Protein AF-A0A1V4SW73-F1 (afdb_monomer_lite)

Foldseek 3Di:
DPPVVLVVLVVLLVVLVVVLVVLVVVVCCLPPDPVVVDPDDPPPPDPPPDPNPPPPVVVSVVSNVVSVVSNVVSVVVSCVVVVVPVLVVVLVVDDPLVLLCCCCPPVVDDLVVSCVVVVHDSVVSVVSVVVVVVD

Sequence (135 aa):
MDKQLVEEIKLRLETNRYELQQLDKKYLKAFAPEGYKSGTSYNDYDTIHGSRQEYRIEEFALKRERLIKAIKYDEKALFKRLNEIDLNKYLESLDTKECIDYLRNVEGFTYQRISEQLGISVRYIQRVCKKLKKS

Organism: NCBI:txid1121339

Structure (mmCIF, N/CA/C/O backbone):
data_AF-A0A1V4SW73-F1
#
_entry.id   AF-A0A1V4SW73-F1
#
loop_
_atom_site.group_PDB
_atom_site.id
_atom_site.type_symbol
_atom_site.label_atom_id
_atom_site.label_alt_id
_atom_site.label_comp_id
_atom_site.label_asym_id
_atom_site.label_entity_id
_atom_site.label_seq_id
_atom_site.pdbx_PDB_ins_code
_atom_site.Cartn_x
_atom_site.Cartn_y
_atom_site.Cartn_z
_atom_site.occupancy
_atom_site.B_iso_or_equiv
_atom_site.auth_seq_id
_atom_site.auth_comp_id
_atom_site.auth_asym_id
_atom_site.auth_atom_id
_atom_site.pdbx_PDB_model_num
ATOM 1 N N . MET A 1 1 ? -9.831 15.698 3.956 1.00 54.88 1 MET A N 1
ATOM 2 C CA . MET A 1 1 ? -9.083 14.925 2.943 1.00 54.88 1 MET A CA 1
ATOM 3 C C . MET A 1 1 ? -8.495 15.887 1.929 1.00 54.88 1 MET A C 1
ATOM 5 O O . MET A 1 1 ? -9.261 16.529 1.213 1.00 54.88 1 MET A O 1
ATOM 9 N N . ASP A 1 2 ? -7.169 15.991 1.872 1.00 66.12 2 ASP A N 1
ATOM 10 C CA . ASP A 1 2 ? -6.468 16.843 0.907 1.00 66.12 2 ASP A CA 1
ATOM 11 C C . ASP A 1 2 ? -6.569 16.236 -0.493 1.00 66.12 2 ASP A C 1
ATOM 13 O O . ASP A 1 2 ? -5.707 15.477 -0.937 1.00 66.12 2 ASP A O 1
ATOM 17 N N . LYS A 1 3 ? -7.665 16.553 -1.190 1.00 70.50 3 LYS A N 1
ATOM 18 C CA . LYS A 1 3 ? -7.939 16.101 -2.565 1.00 70.50 3 LYS A CA 1
ATOM 19 C C . LYS A 1 3 ? -6.761 16.375 -3.509 1.00 70.50 3 LYS A C 1
ATOM 21 O O . LYS A 1 3 ? -6.502 15.572 -4.395 1.00 70.50 3 LYS A O 1
ATOM 26 N N . GLN A 1 4 ? -6.029 17.465 -3.277 1.00 80.25 4 GLN A N 1
ATOM 27 C CA . GLN A 1 4 ? -4.842 17.849 -4.046 1.00 80.25 4 GLN A CA 1
ATOM 28 C C . GLN A 1 4 ? -3.712 16.814 -3.945 1.00 80.25 4 GLN A C 1
ATOM 30 O O . GLN A 1 4 ? -3.112 16.460 -4.953 1.00 80.25 4 GLN A O 1
ATOM 35 N N . LEU A 1 5 ? -3.473 16.265 -2.754 1.00 78.75 5 LEU A N 1
ATOM 36 C CA . LEU A 1 5 ? -2.381 15.322 -2.514 1.00 78.75 5 LEU A CA 1
ATOM 37 C C . LEU A 1 5 ? -2.683 13.922 -3.068 1.00 78.75 5 LEU A C 1
ATOM 39 O O . LEU A 1 5 ? -1.788 13.219 -3.530 1.00 78.75 5 LEU A O 1
ATOM 43 N N . VAL A 1 6 ? -3.955 13.509 -3.044 1.00 82.19 6 VAL A N 1
ATOM 44 C CA . VAL A 1 6 ? -4.402 12.264 -3.694 1.00 82.19 6 VAL A CA 1
ATOM 45 C C . VAL A 1 6 ? -4.188 12.346 -5.204 1.00 82.19 6 VAL A C 1
ATOM 47 O O . VAL A 1 6 ? -3.707 11.388 -5.808 1.00 82.19 6 VAL A O 1
ATOM 50 N N . GLU A 1 7 ? -4.514 13.491 -5.799 1.00 86.38 7 GLU A N 1
ATOM 51 C CA . GLU A 1 7 ? -4.357 13.705 -7.235 1.00 86.38 7 GLU A CA 1
ATOM 52 C C . GLU A 1 7 ? -2.881 13.769 -7.649 1.00 86.38 7 GLU A C 1
ATOM 54 O O . GLU A 1 7 ? -2.494 13.173 -8.651 1.00 86.38 7 GLU A O 1
ATOM 59 N N . GLU A 1 8 ? -2.028 14.374 -6.822 1.00 88.12 8 GLU A N 1
ATOM 60 C CA . GLU A 1 8 ? -0.576 14.380 -7.022 1.00 88.12 8 GLU A CA 1
ATOM 61 C C . GLU A 1 8 ? 0.020 12.959 -7.014 1.00 88.12 8 GLU A C 1
ATOM 63 O O . GLU A 1 8 ? 0.821 12.607 -7.883 1.00 88.12 8 GLU A O 1
ATOM 68 N N . ILE A 1 9 ? -0.400 12.105 -6.071 1.00 85.31 9 ILE A N 1
ATOM 69 C CA . ILE A 1 9 ? 0.065 10.709 -5.998 1.00 85.31 9 ILE A CA 1
ATOM 70 C C . ILE A 1 9 ? -0.387 9.915 -7.231 1.00 85.31 9 ILE A C 1
ATOM 72 O O . ILE A 1 9 ? 0.395 9.133 -7.775 1.00 85.31 9 ILE A O 1
ATOM 76 N N . LYS A 1 10 ? -1.624 10.119 -7.705 1.00 87.56 10 LYS A N 1
ATOM 77 C CA . LYS A 1 10 ? -2.114 9.480 -8.937 1.00 87.56 10 LYS A CA 1
ATOM 78 C C . LYS A 1 10 ? -1.310 9.913 -10.160 1.00 87.56 10 LYS A C 1
ATOM 80 O O . LYS A 1 10 ? -0.873 9.054 -10.922 1.00 87.56 10 LYS A O 1
ATOM 85 N N . LEU A 1 11 ? -1.054 11.213 -10.307 1.00 92.06 11 LEU A N 1
ATOM 86 C CA . LEU A 1 11 ? -0.256 11.747 -11.410 1.00 92.06 11 LEU A CA 1
ATOM 87 C C . LEU A 1 11 ? 1.165 11.159 -11.406 1.00 92.06 11 LEU A C 1
ATOM 89 O O . LEU A 1 11 ? 1.695 10.759 -12.448 1.00 92.06 11 LEU A O 1
ATOM 93 N N . ARG A 1 12 ? 1.776 11.042 -10.220 1.00 89.56 12 ARG A N 1
ATOM 94 C CA . ARG A 1 12 ? 3.094 10.414 -10.055 1.00 89.56 12 ARG A CA 1
ATOM 95 C C . ARG A 1 12 ? 3.075 8.931 -10.433 1.00 89.56 12 ARG A C 1
ATOM 97 O O . ARG A 1 12 ? 4.003 8.464 -11.092 1.00 89.56 12 ARG A O 1
ATOM 104 N N . LEU A 1 13 ? 2.017 8.198 -10.082 1.00 90.44 13 LEU A N 1
ATOM 105 C CA . LEU A 1 13 ? 1.837 6.798 -10.480 1.00 90.44 13 LEU A CA 1
ATOM 106 C C . LEU A 1 13 ? 1.727 6.631 -11.994 1.00 90.44 13 LEU A C 1
ATOM 108 O O . LEU A 1 13 ? 2.386 5.755 -12.556 1.00 90.44 13 LEU A O 1
ATOM 112 N N . GLU A 1 14 ? 0.917 7.455 -12.654 1.00 92.44 14 GLU A N 1
ATOM 113 C CA . GLU A 1 14 ? 0.771 7.428 -14.111 1.00 92.44 14 GLU A CA 1
ATOM 114 C C . GLU A 1 14 ? 2.103 7.711 -14.806 1.00 92.44 14 GLU A C 1
ATOM 116 O O . GLU A 1 14 ? 2.521 6.946 -15.678 1.00 92.44 14 GLU A O 1
ATOM 121 N N . THR A 1 15 ? 2.814 8.741 -14.346 1.00 92.81 15 THR A N 1
ATOM 122 C CA . THR A 1 15 ? 4.134 9.112 -14.871 1.00 92.81 15 THR A CA 1
ATOM 123 C C . THR A 1 15 ? 5.138 7.968 -14.704 1.00 92.81 15 THR A C 1
ATOM 125 O O . THR A 1 15 ? 5.752 7.538 -15.681 1.00 92.81 15 THR A O 1
ATOM 128 N N . ASN A 1 16 ? 5.250 7.388 -13.504 1.00 90.94 16 ASN A N 1
ATOM 129 C CA . ASN A 1 16 ? 6.182 6.288 -13.236 1.00 90.94 16 ASN A CA 1
ATOM 130 C C . ASN A 1 16 ? 5.846 5.022 -14.046 1.00 90.94 16 ASN A C 1
ATOM 132 O O . ASN A 1 16 ? 6.748 4.327 -14.520 1.00 90.94 16 ASN A O 1
ATOM 136 N N . ARG A 1 17 ? 4.554 4.713 -14.231 1.00 91.19 17 ARG A N 1
ATOM 137 C CA . ARG A 1 17 ? 4.104 3.587 -15.067 1.00 91.19 17 ARG A CA 1
ATOM 138 C C . ARG A 1 17 ? 4.447 3.815 -16.536 1.00 91.19 17 ARG A C 1
ATOM 140 O O . ARG A 1 17 ? 4.922 2.889 -17.195 1.00 91.19 17 ARG A O 1
ATOM 147 N N . TYR A 1 18 ? 4.245 5.031 -17.037 1.00 92.44 18 TYR A N 1
ATOM 148 C CA . TYR A 1 18 ? 4.626 5.399 -18.396 1.00 92.44 18 TYR A CA 1
ATOM 149 C C . TYR A 1 18 ? 6.141 5.281 -18.603 1.00 92.44 18 TYR A C 1
ATOM 151 O O . TYR A 1 18 ? 6.587 4.654 -19.565 1.00 92.44 18 TYR A O 1
ATOM 159 N N . GLU A 1 19 ? 6.945 5.804 -17.676 1.00 91.19 19 GLU A N 1
ATOM 160 C CA . GLU A 1 19 ? 8.404 5.689 -17.736 1.00 91.19 19 GLU A CA 1
ATOM 161 C C . GLU A 1 19 ? 8.879 4.235 -17.734 1.00 91.19 19 GLU A C 1
ATOM 163 O O . GLU A 1 19 ? 9.755 3.879 -18.526 1.00 91.19 19 GLU A O 1
ATOM 168 N N . LEU A 1 20 ? 8.277 3.380 -16.902 1.00 91.44 20 LEU A N 1
ATOM 169 C CA . LEU A 1 20 ? 8.587 1.953 -16.853 1.00 91.44 20 LEU A CA 1
ATOM 170 C C . LEU A 1 20 ? 8.299 1.270 -18.197 1.00 91.44 20 LEU A C 1
ATOM 172 O O . LEU A 1 20 ? 9.149 0.550 -18.718 1.00 91.44 20 LEU A O 1
ATOM 176 N N . GLN A 1 21 ? 7.144 1.553 -18.807 1.00 90.75 21 GLN A N 1
ATOM 177 C CA . GLN A 1 21 ? 6.798 1.020 -20.128 1.00 90.75 21 GLN A CA 1
ATOM 178 C C . GLN A 1 21 ? 7.773 1.482 -21.214 1.00 90.75 21 GLN A C 1
ATOM 180 O O . GLN A 1 21 ? 8.148 0.698 -22.085 1.00 90.75 21 GLN A O 1
ATOM 185 N N . GLN A 1 22 ? 8.185 2.752 -21.193 1.00 88.88 22 GLN A N 1
ATOM 186 C CA . GLN A 1 22 ? 9.156 3.269 -22.158 1.00 88.88 22 GLN A CA 1
ATOM 187 C C . GLN A 1 22 ? 10.543 2.655 -21.952 1.00 88.88 22 GLN A C 1
ATOM 189 O O . GLN A 1 22 ? 11.241 2.377 -22.928 1.00 88.88 22 GLN A O 1
ATOM 194 N N . LEU A 1 23 ? 10.936 2.414 -20.700 1.00 87.62 23 LEU A N 1
ATOM 195 C CA . LEU A 1 23 ? 12.185 1.742 -20.358 1.00 87.62 23 LEU A CA 1
ATOM 196 C C . LEU A 1 23 ? 12.197 0.301 -20.892 1.00 87.62 23 LEU A C 1
ATOM 198 O O . LEU A 1 23 ? 13.134 -0.074 -21.598 1.00 87.62 23 LEU A O 1
ATOM 202 N N . ASP A 1 24 ? 11.129 -0.460 -20.642 1.00 85.62 24 ASP A N 1
ATOM 203 C CA . ASP A 1 24 ? 10.976 -1.833 -21.134 1.00 85.62 24 ASP A CA 1
ATOM 204 C C . ASP A 1 24 ? 10.923 -1.871 -22.674 1.00 85.62 24 ASP A C 1
ATOM 206 O O . ASP A 1 24 ? 11.604 -2.683 -23.299 1.00 85.62 24 ASP A O 1
ATOM 210 N N . LYS A 1 25 ? 10.206 -0.939 -23.324 1.00 85.12 25 LYS A N 1
ATOM 211 C CA . LYS A 1 25 ? 10.180 -0.819 -24.796 1.00 85.12 25 LYS A CA 1
ATOM 212 C C . LYS A 1 25 ? 11.561 -0.544 -25.385 1.00 85.12 25 LYS A C 1
ATOM 214 O O . LYS A 1 25 ? 11.905 -1.128 -26.410 1.00 85.12 25 LYS A O 1
ATOM 219 N N . LYS A 1 26 ? 12.343 0.353 -24.776 1.00 81.88 26 LYS A N 1
ATOM 220 C CA . LYS A 1 26 ? 13.711 0.659 -25.225 1.00 81.88 26 LYS A CA 1
ATOM 221 C C . LYS A 1 26 ? 14.614 -0.563 -25.105 1.00 81.88 26 LYS A C 1
ATOM 223 O O . LYS A 1 26 ? 15.330 -0.867 -26.052 1.00 81.88 26 LYS A O 1
ATOM 228 N N . TYR A 1 27 ? 14.534 -1.275 -23.983 1.00 82.06 27 TYR A N 1
ATOM 229 C CA . TYR A 1 27 ? 15.284 -2.509 -23.774 1.00 82.06 27 TYR A CA 1
ATOM 230 C C . TYR A 1 27 ? 14.903 -3.576 -24.806 1.00 82.06 27 TYR A C 1
ATOM 232 O O . TYR A 1 27 ? 15.761 -4.075 -25.527 1.00 82.06 27 TYR A O 1
ATOM 240 N N . LEU A 1 28 ? 13.609 -3.855 -24.974 1.00 78.69 28 LEU A N 1
ATOM 241 C CA . LEU A 1 28 ? 13.134 -4.823 -25.963 1.00 78.69 28 LEU A CA 1
ATOM 242 C C . LEU A 1 28 ? 13.568 -4.454 -27.384 1.00 78.69 28 LEU A C 1
ATOM 244 O O . LEU A 1 28 ? 14.057 -5.313 -28.100 1.00 78.69 28 LEU A O 1
ATOM 248 N N . LYS A 1 29 ? 13.473 -3.183 -27.792 1.00 74.38 29 LYS A N 1
ATOM 249 C CA . LYS A 1 29 ? 13.967 -2.748 -29.109 1.00 74.38 29 LYS A CA 1
ATOM 250 C C . LYS A 1 29 ? 15.470 -2.954 -29.274 1.00 74.38 29 LYS A C 1
ATOM 252 O O . LYS A 1 29 ? 15.908 -3.270 -30.373 1.00 74.38 29 LYS A O 1
ATOM 257 N N . ALA A 1 30 ? 16.259 -2.762 -28.223 1.00 71.81 30 ALA A N 1
ATOM 258 C CA . ALA A 1 30 ? 17.705 -2.936 -28.287 1.00 71.81 30 ALA A CA 1
ATOM 259 C C . ALA A 1 30 ? 18.103 -4.413 -28.436 1.00 71.81 30 ALA A C 1
ATOM 261 O O . ALA A 1 30 ? 18.942 -4.733 -29.281 1.00 71.81 30 ALA A O 1
ATOM 262 N N . PHE A 1 31 ? 17.458 -5.290 -27.661 1.00 71.62 31 PHE A N 1
ATOM 263 C CA . PHE A 1 31 ? 17.802 -6.710 -27.529 1.00 71.62 31 PHE A CA 1
ATOM 264 C C . PHE A 1 31 ? 16.906 -7.665 -28.339 1.00 71.62 31 PHE A C 1
ATOM 266 O O . PHE A 1 31 ? 17.116 -8.875 -28.295 1.00 71.62 31 PHE A O 1
ATOM 273 N N . ALA A 1 32 ? 15.917 -7.161 -29.083 1.00 65.88 32 ALA A N 1
ATOM 274 C CA . ALA A 1 32 ? 15.102 -7.992 -29.965 1.00 65.88 32 ALA A CA 1
ATOM 275 C C . ALA A 1 32 ? 15.931 -8.558 -31.139 1.00 65.88 32 ALA A C 1
ATOM 277 O O . ALA A 1 32 ? 16.826 -7.862 -31.640 1.00 65.88 32 ALA A O 1
ATOM 278 N N . PRO A 1 33 ? 15.605 -9.778 -31.619 1.00 61.12 33 PRO A N 1
ATOM 279 C CA . PRO A 1 33 ? 16.201 -10.361 -32.822 1.00 61.12 33 PRO A CA 1
ATOM 280 C C . PRO A 1 33 ? 16.069 -9.416 -34.024 1.00 61.12 33 PRO A C 1
ATOM 282 O O . PRO A 1 33 ? 15.071 -8.700 -34.136 1.00 61.12 33 PRO A O 1
ATOM 285 N N . GLU A 1 34 ? 17.048 -9.423 -34.935 1.00 58.47 34 GLU A N 1
ATOM 286 C CA . GLU A 1 34 ? 17.145 -8.472 -36.060 1.00 58.47 34 GLU A CA 1
ATOM 287 C C . GLU A 1 34 ? 15.853 -8.349 -36.891 1.00 58.47 34 GLU A C 1
ATOM 289 O O . GLU A 1 34 ? 15.504 -7.246 -37.308 1.00 58.47 34 GLU A O 1
ATOM 294 N N . GLY A 1 35 ? 15.070 -9.426 -37.025 1.00 54.53 35 GLY A N 1
ATOM 295 C CA . GLY A 1 35 ? 13.798 -9.435 -37.763 1.00 54.53 35 GLY A CA 1
ATOM 296 C C . GLY A 1 35 ? 12.621 -8.695 -37.108 1.00 54.53 35 GLY A C 1
ATOM 297 O O . GLY A 1 35 ? 11.573 -8.562 -37.731 1.00 54.53 35 GLY A O 1
ATOM 298 N N . TYR A 1 36 ? 12.753 -8.208 -35.870 1.00 50.28 36 TYR A N 1
ATOM 299 C CA . TYR A 1 36 ? 11.671 -7.513 -35.150 1.00 50.28 36 TYR A CA 1
ATOM 300 C C . TYR A 1 36 ? 11.781 -5.978 -35.218 1.00 50.28 36 TYR A C 1
ATOM 302 O O . TYR A 1 36 ? 10.911 -5.266 -34.713 1.00 50.28 36 TYR A O 1
ATOM 310 N N . LYS A 1 37 ? 12.867 -5.440 -35.795 1.00 53.09 37 LYS A N 1
ATOM 311 C CA . LYS A 1 37 ? 13.176 -4.000 -35.732 1.00 53.09 37 LYS A CA 1
ATOM 312 C C . LYS A 1 37 ? 12.419 -3.148 -36.752 1.00 53.09 37 LYS A C 1
ATOM 314 O O . LYS A 1 37 ? 12.282 -1.951 -36.519 1.00 53.09 37 LYS A O 1
ATOM 319 N N . SER A 1 38 ? 11.896 -3.723 -37.829 1.00 53.22 38 SER A N 1
ATOM 320 C CA . SER A 1 38 ? 10.899 -3.129 -38.738 1.00 53.22 38 SER A CA 1
ATOM 321 C C . SER A 1 38 ? 10.762 -4.033 -39.960 1.00 53.22 38 SER A C 1
ATOM 323 O O . SER A 1 38 ? 11.725 -4.687 -40.349 1.00 53.22 38 SER A O 1
ATOM 325 N N . GLY A 1 39 ? 9.575 -4.078 -40.569 1.00 57.28 39 GLY A N 1
ATOM 326 C CA . GLY A 1 39 ? 9.438 -4.606 -41.922 1.00 57.28 39 GLY A CA 1
ATOM 327 C C . GLY A 1 39 ? 10.299 -3.766 -42.859 1.00 57.28 39 GLY A C 1
ATOM 328 O O . GLY A 1 39 ? 9.988 -2.606 -43.111 1.00 57.28 39 GLY A O 1
ATOM 329 N N . THR A 1 40 ? 11.405 -4.326 -43.325 1.00 47.78 40 THR A N 1
ATOM 330 C CA . THR A 1 40 ? 12.288 -3.680 -44.286 1.00 47.78 40 THR A CA 1
ATOM 331 C C . THR A 1 40 ? 11.826 -4.056 -45.691 1.00 47.78 40 THR A C 1
ATOM 333 O O . THR A 1 40 ? 11.892 -5.216 -46.094 1.00 47.78 40 THR A O 1
ATOM 336 N N . SER A 1 41 ? 11.330 -3.080 -46.461 1.00 51.62 41 SER A N 1
ATOM 337 C CA . SER A 1 41 ? 11.359 -3.212 -47.918 1.00 51.62 41 SER A CA 1
ATOM 338 C C . SER A 1 41 ? 12.822 -3.234 -48.359 1.00 51.62 41 SER A C 1
ATOM 340 O O . SER A 1 41 ? 13.628 -2.463 -47.843 1.00 51.62 41 SER A O 1
ATOM 342 N N . TYR A 1 42 ? 13.136 -4.118 -49.299 1.00 51.09 42 TYR A N 1
ATOM 343 C CA . TYR A 1 42 ? 14.453 -4.474 -49.841 1.00 51.09 42 TYR A CA 1
ATOM 344 C C . TYR A 1 42 ? 15.234 -3.327 -50.529 1.00 51.09 42 TYR A C 1
ATOM 346 O O . TYR A 1 42 ? 15.692 -3.511 -51.649 1.00 51.09 42 TYR A O 1
ATOM 354 N N . ASN A 1 43 ? 15.384 -2.141 -49.924 1.00 51.66 43 ASN A N 1
ATOM 355 C CA . ASN A 1 43 ? 15.926 -0.994 -50.664 1.00 51.66 43 ASN A CA 1
ATOM 356 C C . ASN A 1 43 ? 16.905 -0.046 -49.963 1.00 51.66 43 ASN A C 1
ATOM 358 O O . ASN A 1 43 ? 17.231 0.952 -50.581 1.00 51.66 43 ASN A O 1
ATOM 362 N N . ASP A 1 44 ? 17.449 -0.343 -48.781 1.00 51.66 44 ASP A N 1
ATOM 363 C CA . ASP A 1 44 ? 18.494 0.513 -48.188 1.00 51.66 44 ASP A CA 1
ATOM 364 C C . ASP A 1 44 ? 19.588 -0.336 -47.525 1.00 51.66 44 ASP A C 1
ATOM 366 O O . ASP A 1 44 ? 19.598 -0.553 -46.314 1.00 51.66 44 ASP A O 1
ATOM 370 N N . TYR A 1 45 ? 20.505 -0.867 -48.340 1.00 50.25 45 TYR A N 1
ATOM 371 C CA . TYR A 1 45 ? 21.646 -1.669 -47.871 1.00 50.25 45 TYR A CA 1
ATOM 372 C C . TYR A 1 45 ? 22.876 -0.814 -47.480 1.00 50.25 45 TYR A C 1
ATOM 374 O O . TYR A 1 45 ? 23.836 -1.358 -46.943 1.00 50.25 45 TYR A O 1
ATOM 382 N N . ASP A 1 46 ? 22.835 0.517 -47.663 1.00 53.16 46 ASP A N 1
ATOM 383 C CA . ASP A 1 46 ? 24.014 1.402 -47.544 1.00 53.16 46 ASP A CA 1
ATOM 384 C C . ASP A 1 46 ? 23.988 2.424 -46.383 1.00 53.16 46 ASP A C 1
ATOM 386 O O . ASP A 1 46 ? 24.851 3.295 -46.298 1.00 53.16 46 ASP A O 1
ATOM 390 N N . THR A 1 47 ? 23.067 2.317 -45.418 1.00 49.72 47 THR A N 1
ATOM 391 C CA . THR A 1 47 ? 23.038 3.218 -44.239 1.00 49.72 47 THR A CA 1
ATOM 392 C C . THR A 1 47 ? 23.025 2.482 -42.903 1.00 49.72 47 THR A C 1
ATOM 394 O O . THR A 1 47 ? 22.215 2.777 -42.026 1.00 49.72 47 THR A O 1
ATOM 397 N N . ILE A 1 48 ? 23.961 1.555 -42.682 1.00 55.19 48 ILE A N 1
ATOM 398 C CA . ILE A 1 48 ? 24.221 1.027 -41.330 1.00 55.19 48 ILE A CA 1
ATOM 399 C C . ILE A 1 48 ? 25.378 1.797 -40.680 1.00 55.19 48 ILE A C 1
ATOM 401 O O . ILE A 1 48 ? 26.393 1.243 -40.265 1.00 55.19 48 ILE A O 1
ATOM 405 N N . HIS A 1 49 ? 25.216 3.113 -40.561 1.00 50.34 49 HIS A N 1
ATOM 406 C CA . HIS A 1 49 ? 25.998 3.926 -39.632 1.00 50.34 49 HIS A CA 1
ATOM 407 C C . HIS A 1 49 ? 25.202 4.097 -38.340 1.00 50.34 49 HIS A C 1
ATOM 409 O O . HIS A 1 49 ? 24.654 5.154 -38.047 1.00 50.34 49 HIS A O 1
ATOM 415 N N . GLY A 1 50 ? 25.104 3.017 -37.569 1.00 44.41 50 GLY A N 1
ATOM 416 C CA . GLY A 1 50 ? 24.507 3.037 -36.241 1.00 44.41 50 GLY A CA 1
ATOM 417 C C . GLY A 1 50 ? 25.472 2.404 -35.260 1.00 44.41 50 GLY A C 1
ATOM 418 O O . GLY A 1 50 ? 25.557 1.181 -35.191 1.00 44.41 50 GLY A O 1
ATOM 419 N N . SER A 1 51 ? 26.213 3.228 -34.519 1.00 49.44 51 SER A N 1
ATOM 420 C CA . SER A 1 51 ? 27.004 2.800 -33.362 1.00 49.44 51 SER A CA 1
ATOM 421 C C . SER A 1 51 ? 26.210 1.776 -32.548 1.00 49.44 51 SER A C 1
ATOM 423 O O . SER A 1 51 ? 25.086 2.080 -32.137 1.00 49.44 51 SER A O 1
ATOM 425 N N . ARG A 1 52 ? 26.759 0.574 -32.317 1.00 52.38 52 ARG A N 1
ATOM 426 C CA . ARG A 1 52 ? 26.177 -0.385 -31.368 1.00 52.38 52 ARG A CA 1
ATOM 427 C C . ARG A 1 52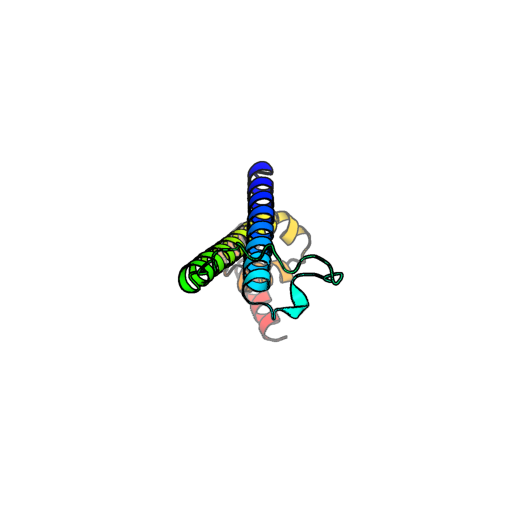 ? 26.028 0.340 -30.034 1.00 52.38 52 ARG A C 1
A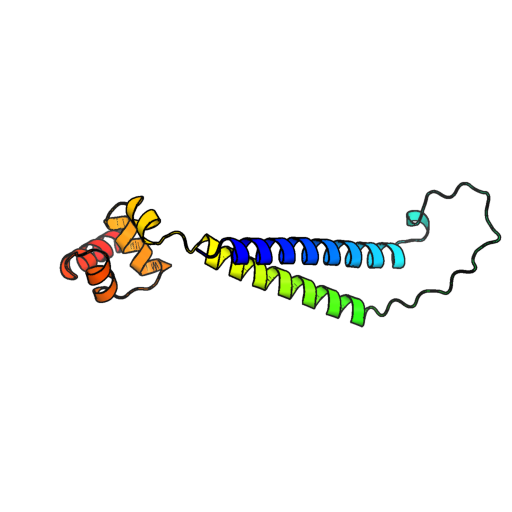TOM 429 O O . ARG A 1 52 ? 27.015 0.608 -29.360 1.00 52.38 52 ARG A O 1
ATOM 436 N N . GLN A 1 53 ? 24.801 0.714 -29.691 1.00 55.88 53 GLN A N 1
ATOM 437 C CA . GLN A 1 53 ? 24.516 1.340 -28.414 1.00 55.88 53 GLN A CA 1
ATOM 438 C C . GLN A 1 53 ? 24.731 0.261 -27.352 1.00 55.88 53 GLN A C 1
ATOM 440 O O . GLN A 1 53 ? 23.924 -0.660 -27.231 1.00 55.88 53 GLN A O 1
ATOM 445 N N . GLU A 1 54 ? 25.858 0.318 -26.642 1.00 58.12 54 GLU A N 1
ATOM 446 C CA . GLU A 1 54 ? 26.126 -0.557 -25.504 1.00 58.12 54 GLU A CA 1
ATOM 447 C C . GLU A 1 54 ? 25.112 -0.236 -24.407 1.00 58.12 54 GLU A C 1
ATOM 449 O O . GLU A 1 54 ? 25.256 0.707 -23.628 1.00 58.12 54 GLU A O 1
ATOM 454 N N . TYR A 1 55 ? 24.025 -1.000 -24.376 1.00 62.69 55 TYR A N 1
ATOM 455 C CA . TYR A 1 55 ? 23.056 -0.903 -23.303 1.00 62.69 55 TYR A CA 1
ATOM 456 C C . TYR A 1 55 ? 23.671 -1.509 -22.046 1.00 62.69 55 TYR A C 1
ATOM 458 O O . TYR A 1 55 ? 23.821 -2.725 -21.934 1.00 62.69 55 TYR A O 1
ATOM 466 N N . ARG A 1 56 ? 24.006 -0.650 -21.081 1.00 73.81 56 ARG A N 1
ATOM 467 C CA . ARG A 1 56 ? 24.443 -1.058 -19.744 1.00 73.81 56 ARG A CA 1
ATOM 468 C C . ARG A 1 56 ? 23.277 -1.731 -19.020 1.00 73.81 56 ARG A C 1
ATOM 470 O O . ARG A 1 56 ? 22.413 -1.070 -18.447 1.00 73.81 56 ARG A O 1
ATOM 477 N N . ILE A 1 57 ? 23.238 -3.061 -19.087 1.00 78.25 57 ILE A N 1
ATOM 478 C CA . ILE A 1 57 ? 22.164 -3.901 -18.530 1.00 78.25 57 ILE A CA 1
ATOM 479 C C . ILE A 1 57 ? 21.959 -3.615 -17.035 1.00 78.25 57 ILE A C 1
ATOM 481 O O . ILE A 1 57 ? 20.825 -3.568 -16.560 1.00 78.25 57 ILE A O 1
ATOM 485 N N . GLU A 1 58 ? 23.046 -3.356 -16.310 1.00 81.12 58 GLU A N 1
ATOM 486 C CA . GLU A 1 58 ? 23.021 -3.024 -14.885 1.00 81.12 58 GLU A CA 1
ATOM 487 C C . GLU A 1 58 ? 22.272 -1.713 -14.601 1.00 81.12 58 GLU A C 1
ATOM 489 O O . GLU A 1 58 ? 21.425 -1.660 -13.708 1.00 81.12 58 GLU A O 1
ATOM 494 N N . GLU A 1 59 ? 22.506 -0.667 -15.401 1.00 80.69 59 GLU A N 1
ATOM 495 C CA . GLU A 1 59 ? 21.806 0.616 -15.262 1.00 80.69 59 GLU A CA 1
ATOM 496 C C . GLU A 1 59 ? 20.308 0.474 -15.568 1.00 80.69 59 GLU A C 1
ATOM 498 O O . GLU A 1 59 ? 19.471 1.059 -14.875 1.00 80.69 59 GLU A O 1
ATOM 503 N N . PHE A 1 60 ? 19.956 -0.345 -16.569 1.00 84.62 60 PHE A N 1
ATOM 504 C CA . PHE A 1 60 ? 18.564 -0.687 -16.866 1.00 84.62 60 PHE A CA 1
ATOM 505 C C . PHE A 1 60 ? 17.898 -1.395 -15.682 1.00 84.62 60 PHE A C 1
ATOM 507 O O . PHE A 1 60 ? 16.836 -0.958 -15.233 1.00 84.62 60 PHE A O 1
ATOM 514 N N . ALA A 1 61 ? 18.525 -2.450 -15.155 1.00 83.88 61 ALA A N 1
ATOM 515 C CA . ALA A 1 61 ? 17.981 -3.236 -14.052 1.00 83.88 61 ALA A CA 1
ATOM 516 C C . ALA A 1 61 ? 17.748 -2.367 -12.809 1.00 83.88 61 ALA A C 1
ATOM 518 O O . ALA A 1 61 ? 16.666 -2.392 -12.218 1.00 83.88 61 ALA A O 1
ATOM 519 N N . LEU A 1 62 ? 18.724 -1.522 -12.473 1.00 88.88 62 LEU A N 1
ATOM 520 C CA . LEU A 1 62 ? 18.670 -0.648 -11.307 1.00 88.88 62 LEU A CA 1
ATOM 521 C C . LEU A 1 62 ? 17.611 0.455 -11.460 1.00 88.88 62 LEU A C 1
ATOM 523 O O . LEU A 1 62 ? 16.867 0.747 -10.519 1.00 88.88 62 LEU A O 1
ATOM 527 N N . LYS A 1 63 ? 17.478 1.047 -12.655 1.00 86.81 63 LYS A N 1
ATOM 528 C CA . LYS A 1 63 ? 16.431 2.040 -12.943 1.00 86.81 63 LYS A CA 1
ATOM 529 C C . LYS A 1 63 ? 15.034 1.417 -12.919 1.00 86.81 63 LYS A C 1
ATOM 531 O O . LYS A 1 63 ? 14.112 2.004 -12.351 1.00 86.81 63 LYS A O 1
ATOM 536 N N . ARG A 1 64 ? 14.887 0.213 -13.474 1.00 89.62 64 ARG A N 1
ATOM 537 C CA . ARG A 1 64 ? 13.634 -0.547 -13.471 1.00 89.62 64 ARG A CA 1
ATOM 538 C C . ARG A 1 64 ? 13.192 -0.895 -12.051 1.00 89.62 64 ARG A C 1
ATOM 540 O O . ARG A 1 64 ? 12.038 -0.669 -11.694 1.00 89.62 64 ARG A O 1
ATOM 547 N N . GLU A 1 65 ? 14.110 -1.384 -11.219 1.00 90.81 65 GLU A N 1
ATOM 548 C CA . GLU A 1 65 ? 13.823 -1.716 -9.821 1.00 90.81 65 GLU A CA 1
ATOM 549 C C . GLU A 1 65 ? 13.383 -0.481 -9.018 1.00 90.81 65 GLU A C 1
ATOM 551 O O . GLU A 1 65 ? 12.421 -0.551 -8.249 1.00 90.81 65 GLU A O 1
ATOM 556 N N . ARG A 1 66 ? 14.039 0.669 -9.227 1.00 91.75 66 ARG A N 1
ATOM 557 C CA . ARG A 1 66 ? 13.653 1.941 -8.594 1.00 91.75 66 ARG A CA 1
ATOM 558 C C . ARG A 1 66 ? 12.230 2.362 -8.961 1.00 91.75 66 ARG A C 1
ATOM 560 O O . ARG A 1 66 ? 11.464 2.691 -8.058 1.00 91.75 66 ARG A O 1
ATOM 567 N N . LEU A 1 67 ? 11.864 2.306 -10.244 1.00 88.94 67 LEU A N 1
ATOM 568 C CA . LEU A 1 67 ? 10.512 2.644 -10.708 1.00 88.94 67 LEU A CA 1
ATOM 569 C C . LEU A 1 67 ? 9.454 1.708 -10.112 1.00 88.94 67 LEU A C 1
ATOM 571 O O . LEU A 1 67 ? 8.435 2.174 -9.610 1.00 88.94 67 LEU A O 1
ATOM 575 N N . ILE A 1 68 ? 9.720 0.399 -10.082 1.00 89.00 68 ILE A N 1
ATOM 576 C CA . ILE A 1 68 ? 8.813 -0.584 -9.467 1.00 89.00 68 ILE A CA 1
ATOM 577 C C . ILE A 1 68 ? 8.630 -0.301 -7.972 1.00 89.00 68 ILE A C 1
ATOM 579 O O . ILE A 1 68 ? 7.505 -0.324 -7.469 1.00 89.00 68 ILE A O 1
ATOM 583 N N . LYS A 1 69 ? 9.720 -0.011 -7.250 1.00 88.75 69 LYS A N 1
ATOM 584 C CA . LYS A 1 69 ? 9.648 0.356 -5.830 1.00 88.75 69 LYS A CA 1
ATOM 585 C C . LYS A 1 69 ? 8.832 1.633 -5.628 1.00 88.75 69 LYS A C 1
ATOM 587 O O . LYS A 1 69 ? 7.970 1.639 -4.755 1.00 88.75 69 LYS A O 1
ATOM 592 N N . ALA A 1 70 ? 9.064 2.673 -6.430 1.00 85.56 70 ALA A N 1
ATOM 593 C CA . ALA A 1 70 ? 8.322 3.931 -6.353 1.00 85.56 70 ALA A CA 1
ATOM 594 C C . ALA A 1 70 ? 6.814 3.716 -6.561 1.00 85.56 70 ALA A C 1
ATOM 596 O O . ALA A 1 70 ? 6.024 4.111 -5.708 1.00 85.56 70 ALA A O 1
ATOM 597 N N . ILE A 1 71 ? 6.429 2.981 -7.612 1.00 88.94 71 ILE A N 1
ATOM 598 C CA . ILE A 1 71 ? 5.029 2.613 -7.882 1.00 88.94 71 ILE A CA 1
ATOM 599 C C . ILE A 1 71 ? 4.424 1.877 -6.684 1.00 88.94 71 ILE A C 1
ATOM 601 O O . ILE A 1 71 ? 3.359 2.250 -6.205 1.00 88.94 71 ILE A O 1
ATOM 605 N N . LYS A 1 72 ? 5.124 0.875 -6.142 1.00 86.69 72 LYS A N 1
ATOM 606 C CA . LYS A 1 72 ? 4.641 0.094 -4.996 1.00 86.69 72 LYS A CA 1
ATOM 607 C C . LYS A 1 72 ? 4.403 0.955 -3.752 1.00 86.69 72 LYS A C 1
ATOM 609 O O . LYS A 1 72 ? 3.451 0.711 -3.011 1.00 86.69 72 LYS A O 1
ATOM 614 N N . TYR A 1 73 ? 5.284 1.913 -3.469 1.00 85.62 73 TYR A N 1
ATOM 615 C CA . TYR A 1 73 ? 5.118 2.803 -2.318 1.00 85.62 73 TYR A CA 1
ATOM 616 C C . TYR A 1 73 ? 3.977 3.796 -2.527 1.00 85.62 73 TYR A C 1
ATOM 618 O O . TYR A 1 73 ? 3.186 3.998 -1.607 1.00 85.62 73 TYR A O 1
ATOM 626 N N . ASP A 1 74 ? 3.847 4.347 -3.730 1.00 85.12 74 ASP A N 1
ATOM 627 C CA . ASP A 1 74 ? 2.767 5.267 -4.073 1.00 85.12 74 ASP A CA 1
ATOM 628 C C . ASP A 1 74 ? 1.400 4.578 -4.086 1.00 85.12 74 ASP A C 1
ATOM 630 O O . ASP A 1 74 ? 0.440 5.131 -3.560 1.00 85.12 74 ASP A O 1
ATOM 634 N N . GLU A 1 75 ? 1.308 3.338 -4.573 1.00 82.88 75 GLU A N 1
ATOM 635 C CA . GLU A 1 75 ? 0.092 2.520 -4.486 1.00 82.88 75 GLU A CA 1
ATOM 636 C C . GLU A 1 75 ? -0.299 2.250 -3.035 1.00 82.88 75 GLU A C 1
ATOM 638 O O . GLU A 1 75 ? -1.468 2.372 -2.683 1.00 82.88 75 GLU A O 1
ATOM 643 N N . LYS A 1 76 ? 0.666 1.941 -2.159 1.00 80.38 76 LYS A N 1
ATOM 644 C CA . LYS A 1 76 ? 0.399 1.778 -0.723 1.00 80.38 76 LYS A CA 1
ATOM 645 C C . LYS A 1 76 ? -0.047 3.079 -0.064 1.00 80.38 76 LYS A C 1
ATOM 647 O O . LYS A 1 76 ? -0.937 3.048 0.782 1.00 80.38 76 LYS A O 1
ATOM 652 N N . ALA A 1 77 ? 0.564 4.206 -0.421 1.00 79.94 77 ALA A N 1
ATOM 653 C CA . ALA A 1 77 ? 0.191 5.515 0.103 1.00 79.94 77 ALA A CA 1
ATOM 654 C C . ALA A 1 77 ? -1.211 5.922 -0.367 1.00 79.94 77 ALA A C 1
ATOM 656 O O . ALA A 1 77 ? -2.015 6.387 0.438 1.00 79.94 77 ALA A O 1
ATOM 657 N N . LEU A 1 78 ? -1.520 5.690 -1.644 1.00 82.25 78 LEU A N 1
ATOM 658 C CA . LEU A 1 78 ? -2.832 5.931 -2.223 1.00 82.25 78 LEU A CA 1
ATOM 659 C C . LEU A 1 78 ? -3.879 5.007 -1.604 1.00 82.25 78 LEU A C 1
ATOM 661 O O . LEU A 1 78 ? -4.915 5.489 -1.178 1.00 82.25 78 LEU A O 1
ATOM 665 N N . PHE A 1 79 ? -3.593 3.711 -1.474 1.00 76.00 79 PHE A N 1
ATOM 666 C CA . PHE A 1 79 ? -4.468 2.748 -0.807 1.00 76.00 79 PHE A CA 1
ATOM 667 C C . PHE A 1 79 ? -4.729 3.162 0.636 1.00 76.00 79 PHE A C 1
ATOM 669 O O . PHE A 1 79 ? -5.875 3.212 1.045 1.00 76.00 79 PHE A O 1
ATOM 676 N N . LYS A 1 80 ? -3.698 3.545 1.395 1.00 73.62 80 LYS A N 1
ATOM 677 C CA . LYS A 1 80 ? -3.872 4.035 2.766 1.00 73.62 80 LYS A CA 1
A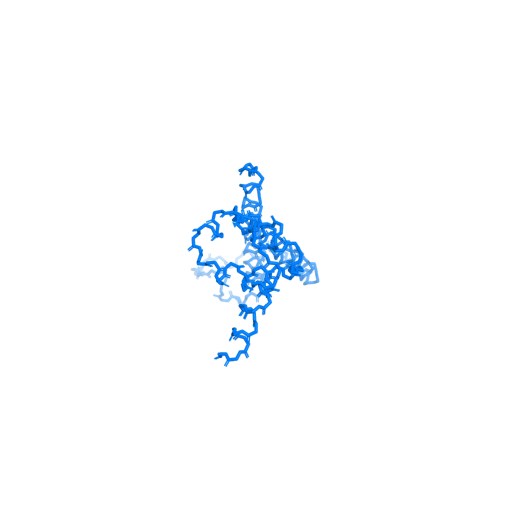TOM 678 C C . LYS A 1 80 ? -4.717 5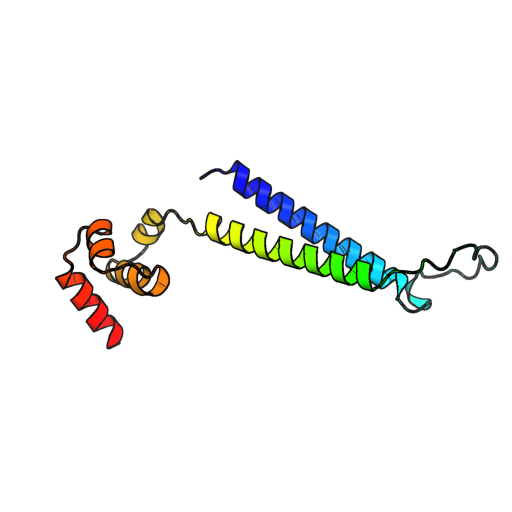.310 2.824 1.00 73.62 80 LYS A C 1
ATOM 680 O O . LYS A 1 80 ? -5.500 5.439 3.743 1.00 73.62 80 LYS A O 1
ATOM 685 N N . ARG A 1 81 ? -4.583 6.232 1.867 1.00 73.31 81 ARG A N 1
ATOM 686 C CA . ARG A 1 81 ? -5.332 7.506 1.840 1.00 73.31 81 ARG A CA 1
ATOM 687 C C . ARG A 1 81 ? -6.741 7.395 1.258 1.00 73.31 81 ARG A C 1
ATOM 689 O O . ARG A 1 81 ? -7.603 8.181 1.614 1.00 73.31 81 ARG A O 1
ATOM 696 N N . LEU A 1 82 ? -6.975 6.452 0.350 1.00 67.81 82 LEU A N 1
ATOM 697 C CA . LEU A 1 82 ? -8.310 6.113 -0.147 1.00 67.81 82 LEU A CA 1
ATOM 698 C C . LEU A 1 82 ? -9.058 5.236 0.865 1.00 67.81 82 LEU A C 1
ATOM 700 O O . LEU A 1 82 ? -10.271 5.364 0.983 1.00 67.81 82 LEU A O 1
ATOM 704 N N . ASN A 1 83 ? -8.326 4.394 1.606 1.00 62.44 83 ASN A N 1
ATOM 705 C CA . ASN A 1 83 ? -8.833 3.570 2.706 1.00 62.44 83 ASN A CA 1
ATOM 706 C C . ASN A 1 83 ? -8.724 4.225 4.081 1.00 62.44 83 ASN A C 1
ATOM 708 O O . ASN A 1 83 ? -9.260 3.683 5.041 1.00 62.44 83 ASN A O 1
ATOM 712 N N . GLU A 1 84 ? -8.221 5.457 4.159 1.00 59.06 84 GLU A N 1
ATOM 713 C CA . GLU A 1 84 ? -8.824 6.493 5.002 1.00 59.06 84 GLU A CA 1
ATOM 714 C C . GLU A 1 84 ? -10.235 6.790 4.447 1.00 59.06 84 GLU A C 1
ATOM 716 O O . GLU A 1 84 ? -10.628 7.929 4.200 1.00 59.06 84 GLU A O 1
ATOM 721 N N . ILE A 1 85 ? -11.024 5.727 4.244 1.00 55.72 85 ILE A N 1
ATOM 722 C CA . ILE A 1 85 ? -12.461 5.779 4.359 1.00 55.72 85 ILE A CA 1
ATOM 723 C C . ILE A 1 85 ? -12.654 6.436 5.709 1.00 55.72 85 ILE A C 1
ATOM 725 O O . ILE A 1 85 ? -12.017 6.044 6.689 1.00 55.72 85 ILE A O 1
ATOM 729 N N . ASP A 1 86 ? -13.454 7.489 5.722 1.00 65.31 86 ASP A N 1
ATOM 730 C CA . ASP A 1 86 ? -13.919 8.109 6.944 1.00 65.31 86 ASP A CA 1
ATOM 731 C C . ASP A 1 86 ? -14.397 6.963 7.840 1.00 65.31 86 ASP A C 1
ATOM 733 O O . ASP A 1 86 ? -15.426 6.353 7.557 1.00 65.31 86 ASP A O 1
ATOM 737 N N . LEU A 1 87 ? -13.563 6.553 8.805 1.00 66.06 87 LEU A N 1
ATOM 738 C CA . LEU A 1 87 ? -13.740 5.302 9.545 1.00 66.06 87 LEU A CA 1
ATOM 739 C C . LEU A 1 87 ? -15.145 5.291 10.146 1.00 66.06 87 LEU A C 1
ATOM 741 O O . LEU A 1 87 ? -15.811 4.268 10.169 1.00 66.06 87 LEU A O 1
ATOM 745 N N . ASN A 1 88 ? -15.626 6.479 10.504 1.00 66.75 88 ASN A N 1
ATOM 746 C CA . ASN A 1 88 ? -16.987 6.753 10.921 1.00 66.75 88 ASN A CA 1
ATOM 747 C C . ASN A 1 88 ? -18.029 6.366 9.859 1.00 66.75 88 ASN A C 1
ATOM 749 O O . ASN A 1 88 ? -18.925 5.606 10.183 1.00 66.75 88 ASN A O 1
ATOM 753 N N . LYS A 1 89 ? -17.892 6.773 8.590 1.00 69.88 89 LYS A N 1
ATOM 754 C CA . LYS A 1 89 ? -18.814 6.379 7.503 1.00 69.88 89 LYS A CA 1
ATOM 755 C C . LYS A 1 89 ? -18.795 4.886 7.199 1.00 69.88 89 LYS A C 1
ATOM 757 O O . LYS A 1 89 ? -19.819 4.321 6.834 1.00 69.88 89 LYS A O 1
ATOM 762 N N . TYR A 1 90 ? -17.637 4.239 7.320 1.00 69.56 90 TYR A N 1
ATOM 763 C CA . TYR A 1 90 ? -17.564 2.786 7.165 1.00 69.56 90 TYR A CA 1
ATOM 764 C C . TYR A 1 90 ? -18.255 2.073 8.328 1.00 69.56 90 TYR A C 1
ATOM 766 O O . TYR A 1 90 ? -19.077 1.189 8.107 1.00 69.56 90 TYR A O 1
ATOM 774 N N . LEU A 1 91 ? -17.986 2.508 9.561 1.00 74.62 91 LEU A N 1
ATOM 775 C CA . LEU A 1 91 ? -18.651 1.998 10.759 1.00 74.62 91 LEU A CA 1
ATOM 776 C C . LEU A 1 91 ? -20.162 2.293 10.755 1.00 74.62 91 LEU A C 1
ATOM 778 O O . LEU A 1 91 ? -20.922 1.494 11.281 1.00 74.62 91 LEU A O 1
ATOM 782 N N . GLU A 1 92 ? -20.613 3.389 10.139 1.00 78.75 92 GLU A N 1
ATOM 783 C CA . GLU A 1 92 ? -22.040 3.693 9.937 1.00 78.75 92 GLU A CA 1
ATOM 784 C C . GLU A 1 92 ? -22.728 2.695 8.996 1.00 78.75 92 GLU A C 1
ATOM 786 O O . GLU A 1 92 ? -23.925 2.455 9.131 1.00 78.75 92 GLU A O 1
ATOM 791 N N . SER A 1 93 ? -21.989 2.114 8.046 1.00 80.19 93 SER A N 1
ATOM 792 C CA . SER A 1 93 ? -22.524 1.119 7.106 1.00 80.19 93 SER A CA 1
ATOM 793 C C . SER A 1 93 ? -22.565 -0.309 7.659 1.00 80.19 93 SER A C 1
ATOM 795 O O . SER A 1 93 ? -23.154 -1.185 7.029 1.00 80.19 93 SER A O 1
ATOM 797 N N . LEU A 1 94 ? -21.935 -0.542 8.811 1.00 82.62 94 LEU A N 1
ATOM 798 C CA . LEU A 1 94 ? -21.772 -1.855 9.424 1.00 82.62 94 LEU A CA 1
ATOM 799 C C . LEU A 1 94 ? -22.684 -2.020 10.641 1.00 82.62 94 LEU A C 1
ATOM 801 O O . LEU A 1 94 ? -22.926 -1.085 11.409 1.00 82.62 94 LEU A O 1
ATOM 805 N N . ASP A 1 95 ? -23.117 -3.254 10.886 1.00 87.06 95 ASP A N 1
ATOM 806 C CA . ASP A 1 95 ? -23.817 -3.576 12.124 1.00 87.06 95 ASP A CA 1
ATOM 807 C C . ASP A 1 95 ? -22.866 -3.509 13.327 1.00 87.06 95 ASP A C 1
ATOM 809 O O . ASP A 1 95 ? -21.661 -3.754 13.242 1.00 87.06 95 ASP A O 1
ATOM 813 N N . THR A 1 96 ? -23.411 -3.282 14.525 1.00 84.88 96 THR A N 1
ATOM 814 C CA . THR A 1 96 ? -22.608 -3.077 15.745 1.00 84.88 96 THR A CA 1
ATOM 815 C C . THR A 1 96 ? -21.626 -4.221 16.035 1.00 84.88 96 THR A C 1
ATOM 817 O O . THR A 1 96 ? -20.569 -4.005 16.626 1.00 84.88 96 THR A O 1
ATOM 820 N N . LYS A 1 97 ? -21.963 -5.460 15.649 1.00 86.75 97 LYS A N 1
ATOM 821 C CA . LYS A 1 97 ? -21.077 -6.625 15.814 1.00 86.75 97 LYS A CA 1
ATOM 822 C C . LYS A 1 97 ? -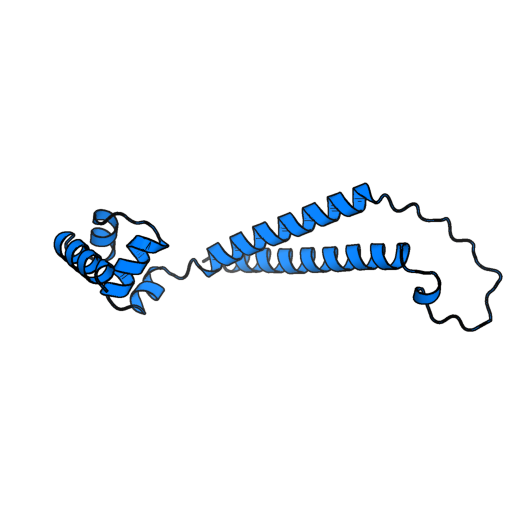19.930 -6.624 14.807 1.00 86.75 97 LYS A C 1
ATOM 824 O O . LYS A 1 97 ? -18.816 -6.971 15.186 1.00 86.75 97 LYS A O 1
ATOM 829 N N . GLU A 1 98 ? -20.208 -6.238 13.570 1.00 84.56 98 GLU A N 1
ATOM 830 C CA . GLU A 1 98 ? -19.231 -6.165 12.483 1.00 84.56 98 GLU A CA 1
ATOM 831 C C . GLU A 1 98 ? -18.253 -5.018 12.729 1.00 84.56 98 GLU A C 1
ATOM 833 O O . GLU A 1 98 ? -17.050 -5.204 12.589 1.00 84.56 98 GLU A O 1
ATOM 838 N N . CYS A 1 99 ? -18.738 -3.884 13.248 1.00 86.75 99 CYS A N 1
ATOM 839 C CA . CYS A 1 99 ? -17.899 -2.797 13.752 1.00 86.75 99 CYS A CA 1
ATOM 840 C C . CYS A 1 99 ? -16.912 -3.281 14.817 1.00 86.75 99 CYS A C 1
ATOM 842 O O . CYS A 1 99 ? -15.717 -2.997 14.747 1.00 86.75 99 CYS A O 1
ATOM 844 N N . ILE A 1 100 ? -17.40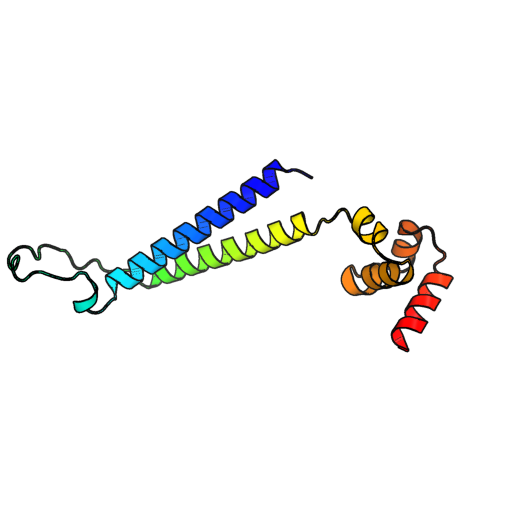3 -4.028 15.812 1.00 88.31 100 ILE A N 1
ATOM 845 C CA . ILE A 1 100 ? -16.562 -4.577 16.884 1.00 88.31 100 ILE A CA 1
ATOM 846 C C . ILE A 1 100 ? -15.523 -5.555 16.320 1.00 88.31 100 ILE A C 1
ATOM 848 O O . ILE A 1 100 ? -14.375 -5.535 16.767 1.00 88.31 100 ILE A O 1
ATOM 852 N N . ASP A 1 101 ? -15.909 -6.400 15.364 1.00 85.81 101 ASP A N 1
ATOM 853 C CA . ASP A 1 101 ? -15.006 -7.376 14.756 1.00 85.81 101 ASP A CA 1
ATOM 854 C C . ASP A 1 101 ? -13.927 -6.705 13.899 1.00 85.81 101 ASP A C 1
ATOM 856 O O . ASP A 1 101 ? -12.739 -6.968 14.087 1.00 85.81 101 ASP A O 1
ATOM 860 N N . TYR A 1 102 ? -14.323 -5.756 13.048 1.00 85.19 102 TYR A N 1
ATOM 861 C CA . TYR A 1 102 ? -13.422 -4.965 12.216 1.00 85.19 102 TYR A CA 1
ATOM 862 C C . TYR A 1 102 ? -12.406 -4.195 13.070 1.00 85.19 102 TYR A C 1
ATOM 864 O O . TYR A 1 102 ? -11.195 -4.337 12.889 1.00 85.19 102 TYR A O 1
ATOM 872 N N . LEU A 1 103 ? -12.873 -3.450 14.078 1.00 87.00 103 LEU A N 1
ATOM 873 C CA . LEU A 1 103 ? -11.990 -2.678 14.955 1.00 87.00 103 LEU A CA 1
ATOM 874 C C . LEU A 1 103 ? -11.033 -3.573 15.756 1.00 87.00 103 LEU A C 1
ATOM 876 O O . LEU A 1 103 ? -9.929 -3.149 16.104 1.00 87.00 103 LEU A O 1
ATOM 880 N N . ARG A 1 104 ? -11.428 -4.815 16.061 1.00 87.25 104 ARG A N 1
ATOM 881 C CA . ARG A 1 104 ? -10.602 -5.743 16.838 1.00 87.25 104 ARG A CA 1
ATOM 882 C C . ARG A 1 104 ? -9.596 -6.512 15.987 1.00 87.25 104 ARG A C 1
ATOM 884 O O . ARG A 1 104 ? -8.448 -6.637 16.409 1.00 87.25 104 ARG A O 1
ATOM 891 N N . ASN A 1 105 ? -10.027 -7.051 14.851 1.00 82.81 105 ASN A N 1
ATOM 892 C CA . ASN A 1 105 ? -9.240 -7.985 14.046 1.00 82.81 105 ASN A CA 1
ATOM 893 C C . ASN A 1 105 ? -8.490 -7.293 12.904 1.00 82.81 105 ASN A C 1
ATOM 895 O O . ASN A 1 105 ? -7.408 -7.751 12.546 1.00 82.81 105 ASN A O 1
ATOM 899 N N . VAL A 1 106 ? -9.038 -6.205 12.352 1.00 79.44 106 VAL A N 1
ATOM 900 C CA . VAL A 1 106 ? -8.430 -5.469 11.233 1.00 79.44 106 VAL A CA 1
ATOM 901 C C . VAL A 1 106 ? -7.590 -4.303 11.751 1.00 79.44 106 VAL A C 1
ATOM 903 O O . VAL A 1 106 ? -6.394 -4.248 11.485 1.00 79.44 106 VAL A O 1
ATOM 906 N N . GLU A 1 107 ? -8.182 -3.417 12.557 1.00 80.81 107 GLU A N 1
ATOM 907 C CA . GLU A 1 107 ? -7.480 -2.238 13.106 1.00 80.81 107 GLU A CA 1
ATOM 908 C C . GLU A 1 107 ? -6.627 -2.561 14.348 1.00 80.81 107 GLU A C 1
ATOM 910 O O . GLU A 1 107 ? -5.742 -1.794 14.734 1.00 80.81 107 GLU A O 1
ATOM 915 N N . GLY A 1 108 ? -6.877 -3.699 15.005 1.00 84.62 108 GLY A N 1
ATOM 916 C CA . GLY A 1 108 ? -6.097 -4.152 16.161 1.00 84.62 108 GLY A CA 1
ATOM 917 C C . GLY A 1 108 ? -6.342 -3.362 17.454 1.00 84.62 108 GLY A C 1
ATOM 918 O O . GLY A 1 108 ? -5.494 -3.359 18.350 1.00 84.62 108 GLY A O 1
ATOM 919 N N . PHE A 1 109 ? -7.483 -2.681 17.593 1.00 90.12 109 PHE A N 1
ATOM 920 C CA . PHE A 1 109 ? -7.766 -1.839 18.757 1.00 90.12 109 PHE A CA 1
ATOM 921 C C . PHE A 1 109 ? -8.024 -2.646 20.040 1.00 90.12 109 PHE A C 1
ATOM 923 O O . PHE A 1 109 ? -8.467 -3.802 20.034 1.00 90.12 109 PHE A O 1
ATOM 930 N N . THR A 1 110 ? -7.740 -2.024 21.189 1.00 92.00 110 THR A N 1
ATOM 931 C CA . THR A 1 110 ? -8.054 -2.575 22.515 1.00 92.00 110 THR A CA 1
ATOM 932 C C . THR A 1 110 ? -9.546 -2.436 22.819 1.00 92.00 110 THR A C 1
ATOM 934 O O . THR A 1 110 ? -10.220 -1.554 22.293 1.00 92.00 110 THR A O 1
ATOM 937 N N . TYR A 1 111 ? -10.082 -3.271 23.716 1.00 91.69 111 TYR A N 1
ATOM 938 C CA . TYR A 1 111 ? -11.502 -3.181 24.087 1.00 91.69 111 TYR A CA 1
ATOM 939 C C . TYR A 1 111 ? -11.885 -1.827 24.700 1.00 91.69 111 TYR A C 1
ATOM 941 O O . TYR A 1 111 ? -13.026 -1.404 24.551 1.00 91.69 111 TYR A O 1
ATOM 949 N N . GLN A 1 112 ? -10.943 -1.156 25.371 1.00 92.69 112 GLN A N 1
ATOM 950 C CA . GLN A 1 112 ? -11.136 0.194 25.908 1.00 92.69 112 GLN A CA 1
ATOM 951 C C . GLN A 1 112 ? -11.299 1.212 24.779 1.00 92.69 112 GLN A C 1
ATOM 953 O O . GLN A 1 112 ? -12.293 1.925 24.746 1.00 92.69 112 GLN A O 1
ATOM 958 N N . ARG A 1 113 ? -10.406 1.182 23.786 1.00 89.31 113 ARG A N 1
ATOM 959 C CA . ARG A 1 113 ? -10.469 2.084 22.631 1.00 89.31 113 ARG A CA 1
ATOM 960 C C . ARG A 1 113 ? -11.736 1.874 21.793 1.00 89.31 113 ARG A C 1
ATOM 962 O O . ARG A 1 113 ? -12.350 2.835 21.354 1.00 89.31 113 ARG A O 1
ATOM 969 N N . ILE A 1 114 ? -12.175 0.623 21.632 1.00 90.06 114 ILE A N 1
ATOM 970 C CA . ILE A 1 114 ? -13.450 0.297 20.965 1.00 90.06 114 ILE A CA 1
ATOM 971 C C . ILE A 1 114 ? -14.646 0.819 21.778 1.00 90.06 114 ILE A C 1
ATOM 973 O O . ILE A 1 114 ? -15.614 1.311 21.206 1.00 90.06 114 ILE A O 1
ATOM 977 N N . SER A 1 115 ? -14.586 0.716 23.109 1.00 92.31 115 SER A N 1
ATOM 978 C CA . SER A 1 115 ? -15.632 1.217 24.008 1.00 92.31 115 SER A CA 1
ATOM 979 C C . SER A 1 115 ? -15.779 2.734 23.920 1.00 92.31 115 SER A C 1
ATOM 981 O O . SER A 1 115 ? -16.900 3.214 23.786 1.00 92.31 115 SER A O 1
ATOM 983 N N . GLU A 1 116 ? -14.665 3.464 23.922 1.00 89.62 116 GLU A N 1
ATOM 984 C CA . GLU A 1 116 ? -14.636 4.921 23.754 1.00 89.62 116 GLU A CA 1
ATOM 985 C C . GLU A 1 116 ? -15.178 5.341 22.385 1.00 89.62 116 GLU A C 1
ATOM 987 O O . GLU A 1 116 ? -15.959 6.282 22.291 1.00 89.62 116 GLU A O 1
ATOM 992 N N . GLN A 1 117 ? -14.811 4.608 21.333 1.00 84.81 117 GLN A N 1
ATOM 993 C CA . GLN A 1 117 ? -15.179 4.950 19.964 1.00 84.81 117 GLN A CA 1
ATOM 994 C C . GLN A 1 117 ? -16.644 4.640 19.622 1.00 84.81 117 GLN A C 1
ATOM 996 O O . GLN A 1 117 ? -17.254 5.377 18.855 1.00 84.81 117 GLN A O 1
ATOM 1001 N N . LEU A 1 118 ? -17.220 3.568 20.179 1.00 86.56 118 LEU A N 1
ATOM 1002 C CA . LEU A 1 118 ? -18.612 3.171 19.919 1.00 86.56 118 LEU A CA 1
ATOM 1003 C C . LEU A 1 118 ? -19.591 3.593 21.029 1.00 86.56 118 LEU A C 1
ATOM 1005 O O . LEU A 1 118 ? -20.797 3.434 20.864 1.00 86.56 118 LEU A O 1
ATOM 1009 N N . GLY A 1 119 ? -19.104 4.071 22.179 1.00 88.12 119 GLY A N 1
ATOM 1010 C CA . GLY A 1 119 ? -19.939 4.404 23.341 1.00 88.12 119 GLY A CA 1
ATOM 1011 C C . GLY A 1 119 ? -20.581 3.185 24.021 1.00 88.12 119 GLY A C 1
ATOM 1012 O O . GLY A 1 119 ? -21.599 3.306 24.700 1.00 88.12 119 GLY A O 1
ATOM 1013 N N . ILE A 1 120 ? -20.014 1.987 23.837 1.00 90.88 120 ILE A N 1
ATOM 1014 C CA . ILE A 1 120 ? -20.579 0.721 24.332 1.00 90.88 120 ILE A CA 1
ATOM 1015 C C . ILE A 1 120 ? -19.731 0.170 25.476 1.00 90.88 120 ILE A C 1
ATOM 1017 O O . ILE A 1 120 ? -18.511 0.294 25.472 1.00 90.88 120 ILE A O 1
ATOM 1021 N N . SER A 1 121 ? -20.347 -0.514 26.447 1.00 93.06 121 SER A N 1
ATOM 1022 C CA . SER A 1 121 ? -19.604 -1.130 27.554 1.00 93.06 121 SER A CA 1
ATOM 1023 C C . SER A 1 121 ? -18.603 -2.203 27.087 1.00 93.06 121 SER A C 1
ATOM 1025 O O . SER A 1 121 ? -18.927 -3.100 26.302 1.00 93.06 121 SER A O 1
ATOM 1027 N N . VAL A 1 122 ? -17.406 -2.193 27.680 1.00 93.25 122 VAL A N 1
ATOM 1028 C CA . VAL A 1 122 ? -16.355 -3.209 27.465 1.00 93.25 122 VAL A CA 1
ATOM 1029 C C . VAL A 1 122 ? -16.881 -4.638 27.659 1.00 93.25 122 VAL A C 1
ATOM 1031 O O . VAL A 1 122 ? -16.539 -5.552 26.907 1.00 93.25 122 VAL A O 1
ATOM 1034 N N . ARG A 1 123 ? -17.766 -4.844 28.643 1.00 91.38 123 ARG A N 1
ATOM 1035 C CA . ARG A 1 123 ? -18.350 -6.157 28.956 1.00 91.38 123 ARG A CA 1
ATOM 1036 C C . ARG A 1 123 ? -19.218 -6.698 27.817 1.00 91.38 123 ARG A C 1
ATOM 1038 O O . ARG A 1 123 ? -19.240 -7.907 27.581 1.00 91.38 123 ARG A O 1
ATOM 1045 N N . TYR A 1 124 ? -19.928 -5.818 27.113 1.00 91.81 124 TYR A N 1
ATOM 1046 C CA . TYR A 1 124 ? -20.708 -6.186 25.934 1.00 91.81 124 TYR A CA 1
ATOM 1047 C C . TYR A 1 124 ? -19.793 -6.557 24.761 1.00 91.81 124 TYR A C 1
ATOM 1049 O O . TYR A 1 124 ? -19.974 -7.624 24.176 1.00 91.81 124 TYR A O 1
ATOM 1057 N N . ILE A 1 125 ? -18.757 -5.752 24.500 1.00 91.88 125 ILE A N 1
ATOM 1058 C CA . ILE A 1 125 ? -17.754 -6.000 23.448 1.00 91.88 125 ILE A CA 1
ATOM 1059 C C . ILE A 1 125 ? -17.113 -7.384 23.623 1.00 91.88 125 ILE A C 1
ATOM 1061 O O . ILE A 1 125 ? -17.123 -8.203 22.706 1.00 91.88 125 ILE A O 1
ATOM 1065 N N . GLN A 1 126 ? -16.653 -7.711 24.835 1.00 91.44 126 GLN A N 1
ATOM 1066 C CA . GLN A 1 126 ? -16.074 -9.025 25.146 1.00 91.44 126 GLN A CA 1
ATOM 1067 C C . GLN A 1 126 ? -17.044 -10.184 24.880 1.00 91.44 126 GLN A C 1
ATOM 1069 O O . GLN A 1 126 ? -16.642 -11.242 24.390 1.00 91.44 126 GLN A O 1
ATOM 1074 N N . ARG A 1 127 ? -18.330 -10.001 25.206 1.00 92.00 127 ARG A N 1
ATOM 1075 C CA . ARG A 1 127 ? -19.366 -11.014 24.979 1.00 92.00 127 ARG A CA 1
ATOM 1076 C C . ARG A 1 127 ? -19.595 -11.244 23.485 1.00 92.00 127 ARG A C 1
ATOM 1078 O O . ARG A 1 127 ? -19.748 -12.396 23.086 1.00 92.00 127 ARG A O 1
ATOM 1085 N N . VAL A 1 128 ? -19.597 -10.179 22.682 1.00 89.44 128 VAL A N 1
ATOM 1086 C CA . VAL A 1 128 ? -19.706 -10.249 21.217 1.00 89.44 128 VAL A CA 1
ATOM 1087 C C . VAL A 1 128 ? -18.497 -10.974 20.626 1.00 89.44 128 VAL A C 1
ATOM 1089 O O . VAL A 1 128 ? -18.687 -11.993 19.967 1.00 89.44 128 VAL A O 1
ATOM 1092 N N . CYS A 1 129 ? -17.267 -10.567 20.961 1.00 87.06 129 CYS A N 1
ATOM 1093 C CA . CYS A 1 129 ? -16.056 -11.239 20.472 1.00 87.06 129 CYS A CA 1
ATOM 1094 C C . CYS A 1 129 ? -16.011 -12.728 20.859 1.00 87.06 129 CYS A C 1
ATOM 1096 O O . CYS A 1 129 ? -15.591 -13.570 20.068 1.00 87.06 129 CYS A O 1
ATOM 1098 N N . LYS A 1 130 ? -16.465 -13.087 22.069 1.00 90.00 130 LYS A N 1
ATOM 1099 C CA . LYS A 1 130 ? -16.527 -14.492 22.507 1.00 90.00 130 LYS A CA 1
ATOM 1100 C C . LYS A 1 130 ? -17.539 -15.316 21.705 1.00 90.00 130 LYS A C 1
ATOM 1102 O O . LYS A 1 130 ? -17.316 -16.509 21.525 1.00 90.00 130 LYS A O 1
ATOM 1107 N N . LYS A 1 131 ? -18.646 -14.709 21.262 1.00 87.38 131 LYS A N 1
ATOM 1108 C CA . LYS A 1 131 ? -19.629 -15.368 20.388 1.00 87.38 131 LYS A CA 1
ATOM 1109 C C . LYS A 1 131 ? -19.083 -15.548 18.972 1.00 87.38 131 LYS A C 1
ATOM 1111 O O . LYS A 1 131 ? -19.238 -16.631 18.431 1.00 87.38 131 LYS A O 1
ATOM 1116 N N . LEU A 1 132 ? -18.400 -14.539 18.431 1.00 82.25 132 LEU A N 1
ATOM 1117 C CA . LEU A 1 132 ? -17.804 -14.589 17.091 1.00 82.25 132 LEU A CA 1
ATOM 1118 C C . LEU A 1 132 ? -16.716 -15.666 16.974 1.00 82.25 132 LEU A C 1
ATOM 1120 O O . LEU A 1 132 ? -16.701 -16.398 16.002 1.00 82.25 132 LEU A O 1
ATOM 1124 N N . LYS A 1 133 ? -15.884 -15.860 18.008 1.00 77.19 133 LYS A N 1
ATOM 1125 C CA . LYS A 1 133 ? -14.876 -16.944 18.044 1.00 77.19 133 LYS A CA 1
ATOM 1126 C C . LYS A 1 133 ? -15.441 -18.369 18.108 1.00 77.19 133 LYS A C 1
ATOM 1128 O O . LYS A 1 133 ? -14.677 -19.320 17.994 1.00 77.19 133 LYS A O 1
ATOM 1133 N N . LYS A 1 134 ? -16.723 -18.519 18.446 1.00 67.31 134 LYS A N 1
ATOM 1134 C CA . LYS A 1 134 ? -17.400 -19.820 18.551 1.00 67.31 134 LYS A CA 1
ATOM 1135 C C . LYS A 1 134 ? -18.217 -20.161 17.304 1.00 67.31 134 LYS A C 1
ATOM 1137 O O . LYS A 1 134 ? -18.745 -21.268 17.250 1.00 67.31 134 LYS A O 1
ATOM 1142 N N . SER A 1 135 ? -18.379 -19.196 16.402 1.00 54.44 135 SER A N 1
ATOM 1143 C CA . SER A 1 135 ? -18.994 -19.383 15.092 1.00 54.44 135 SER A CA 1
ATOM 1144 C C . SER A 1 135 ? -17.942 -19.797 14.077 1.00 54.44 135 SER A C 1
ATOM 1146 O O . SER A 1 135 ? -18.382 -20.360 13.056 1.00 54.44 135 SER A O 1
#

pLDDT: mean 77.83, std 14.06, range [44.41, 93.25]

Secondary structure (DSSP, 8-state):
--HHHHHHHHHHHHHHHHHHHHHHHHHHHHHS-GGGS----S---S----------HHHHHHHHHHHHHHHHHHHHHHHHHHS---HHHHHHTS-HHHHHHHHHHTS---HHHHHHHHT--HHHHHHHHHHHTT-

Radius of gyration: 27.25 Å; chains: 1; bounding box: 51×38×80 Å